Protein AF-A0A523STU9-F1 (afdb_monomer_lite)

Secondary structure (DSSP, 8-state):
--SSSSTTHHHHHHHHHHHHHHHHHHHHHHHHHHHHHHHHHHHHHHHHHHHHHHTTTSS-HHHHHHHHHHT-

Foldseek 3Di:
DPPDPPPPPVVVVVVVVVVVVVVVVVVVVVVVVCCVVVVVVVLVVVLVVLVVCVVVVVDDPVRSVVVNVVSD

Sequence (72 aa):
MWFGMHGMEGWWILGIIFWVALLVGIVLLVVWLVKTVSGRGRQESALDILKKRYARGEISKEEFEERKRDLA

Structure (mmCIF, N/CA/C/O backbone):
data_AF-A0A523STU9-F1
#
_entry.id   AF-A0A523STU9-F1
#
loop_
_atom_site.group_PDB
_atom_site.id
_atom_site.type_symbol
_atom_site.label_atom_id
_atom_site.label_alt_id
_atom_site.label_comp_id
_atom_site.label_asym_id
_atom_site.label_entity_id
_atom_site.label_seq_id
_atom_site.pdbx_PDB_ins_code
_atom_site.Cartn_x
_atom_site.Cartn_y
_atom_site.Cartn_z
_atom_site.occupancy
_atom_site.B_iso_or_equiv
_atom_site.auth_seq_id
_atom_site.auth_comp_id
_atom_site.auth_asym_id
_atom_site.auth_atom_id
_atom_site.pdbx_PDB_model_num
ATOM 1 N N . MET A 1 1 ? 35.359 0.571 -42.917 1.00 42.41 1 MET A N 1
ATOM 2 C CA . MET A 1 1 ? 35.321 1.035 -41.514 1.00 42.41 1 MET A CA 1
ATOM 3 C C . MET A 1 1 ? 33.868 0.973 -41.040 1.00 42.41 1 MET A C 1
ATOM 5 O O . MET A 1 1 ? 33.166 1.958 -41.166 1.00 42.41 1 MET A O 1
ATOM 9 N N . TRP A 1 2 ? 33.379 -0.205 -40.633 1.00 49.47 2 TRP A N 1
ATOM 10 C CA . TRP A 1 2 ? 31.951 -0.440 -40.313 1.00 49.47 2 TRP A CA 1
ATOM 11 C C . TRP A 1 2 ? 31.759 -1.411 -39.124 1.00 49.47 2 TRP A C 1
ATOM 13 O O . TRP A 1 2 ? 30.721 -2.040 -38.992 1.00 49.47 2 TRP A O 1
ATOM 23 N N . PHE A 1 3 ? 32.760 -1.552 -38.247 1.00 56.19 3 PHE A N 1
ATOM 24 C CA . PHE A 1 3 ? 32.716 -2.472 -37.093 1.00 56.19 3 PHE A CA 1
ATOM 25 C C . PHE A 1 3 ? 33.146 -1.792 -35.781 1.00 56.19 3 PHE A C 1
ATOM 27 O O . PHE A 1 3 ? 33.831 -2.385 -34.958 1.00 56.19 3 PHE A O 1
ATOM 34 N N . GLY A 1 4 ? 32.786 -0.517 -35.596 1.00 55.84 4 GLY A N 1
ATOM 35 C CA . GLY A 1 4 ? 33.246 0.285 -34.451 1.00 55.84 4 GLY A CA 1
ATOM 36 C C . GLY A 1 4 ? 32.165 0.832 -33.515 1.00 55.84 4 GLY A C 1
ATOM 37 O O . GLY A 1 4 ? 32.522 1.405 -32.494 1.00 55.84 4 GLY A O 1
ATOM 38 N N . MET A 1 5 ? 30.870 0.692 -33.829 1.00 53.12 5 MET A N 1
ATOM 39 C CA . MET A 1 5 ? 29.806 1.437 -33.122 1.00 53.12 5 MET A CA 1
ATOM 40 C C . MET A 1 5 ? 28.763 0.578 -32.382 1.00 53.12 5 MET A C 1
ATOM 42 O O . MET A 1 5 ? 27.918 1.141 -31.704 1.00 53.12 5 MET A O 1
ATOM 46 N N . HIS A 1 6 ? 28.845 -0.759 -32.400 1.00 56.53 6 HIS A N 1
ATOM 47 C CA . HIS A 1 6 ? 27.888 -1.627 -31.674 1.00 56.53 6 HIS A CA 1
ATOM 48 C C . HIS A 1 6 ? 28.329 -2.043 -30.258 1.00 56.53 6 HIS A C 1
ATOM 50 O O . HIS A 1 6 ? 27.614 -2.760 -29.565 1.00 56.53 6 HIS A O 1
ATOM 56 N N . GLY A 1 7 ? 29.494 -1.588 -29.785 1.00 56.59 7 GLY A N 1
ATOM 57 C CA . GLY A 1 7 ? 29.989 -1.923 -28.441 1.00 56.59 7 GLY A CA 1
ATOM 58 C C . GLY A 1 7 ? 29.355 -1.115 -27.301 1.00 56.59 7 GLY A C 1
ATOM 59 O O . GLY A 1 7 ? 29.449 -1.524 -26.148 1.00 56.59 7 GLY A O 1
ATOM 60 N N . MET A 1 8 ? 28.713 0.020 -27.603 1.00 57.50 8 MET A N 1
ATOM 61 C CA . MET A 1 8 ? 28.184 0.957 -26.595 1.00 57.50 8 MET A CA 1
ATOM 62 C C . MET A 1 8 ? 26.655 0.902 -26.438 1.00 57.50 8 MET A C 1
ATOM 64 O O . MET A 1 8 ? 26.121 1.388 -25.445 1.00 57.50 8 MET A O 1
ATOM 68 N N . GLU A 1 9 ? 25.947 0.271 -27.376 1.00 58.72 9 GLU A N 1
ATOM 69 C CA . GLU A 1 9 ? 24.477 0.217 -27.401 1.00 58.72 9 GLU A CA 1
ATOM 70 C C . GLU A 1 9 ? 23.916 -0.800 -26.386 1.00 58.72 9 GLU A C 1
ATOM 72 O O . GLU A 1 9 ? 22.872 -0.571 -25.777 1.00 58.72 9 GLU A O 1
ATOM 77 N N . GLY A 1 10 ? 24.648 -1.887 -26.109 1.00 66.56 10 GLY A N 1
ATOM 78 C CA . GLY A 1 10 ? 24.230 -2.910 -25.138 1.00 66.56 10 GLY A CA 1
ATOM 79 C C . GLY A 1 10 ? 24.286 -2.455 -23.673 1.00 66.56 10 GLY A C 1
ATOM 80 O O . GLY A 1 10 ? 23.482 -2.896 -22.852 1.00 66.56 10 GLY A O 1
ATOM 81 N N . TRP A 1 11 ? 25.190 -1.533 -23.335 1.00 71.44 11 TRP A N 1
ATOM 82 C CA . TRP A 1 11 ? 25.364 -1.041 -21.961 1.00 71.44 11 TRP A CA 1
ATOM 83 C C . TRP A 1 11 ? 24.197 -0.165 -21.499 1.00 71.44 11 TRP A C 1
ATOM 85 O O . TRP A 1 11 ? 23.800 -0.218 -20.335 1.00 71.44 11 TRP A O 1
ATOM 95 N N . TRP A 1 12 ? 23.598 0.588 -22.421 1.00 76.56 12 TRP A N 1
ATOM 96 C CA . TRP A 1 12 ? 22.401 1.383 -22.148 1.00 76.56 12 TRP A CA 1
ATOM 97 C C . TRP A 1 12 ? 21.180 0.510 -21.850 1.00 76.56 12 TRP A C 1
ATOM 99 O O . TRP A 1 12 ? 20.410 0.811 -20.938 1.00 76.56 12 TRP A O 1
ATOM 109 N N . ILE A 1 13 ? 21.037 -0.613 -22.556 1.00 82.06 13 ILE A N 1
ATOM 110 C CA . ILE A 1 13 ? 19.948 -1.572 -22.333 1.00 82.06 13 ILE A CA 1
ATOM 111 C C . ILE A 1 13 ? 20.079 -2.221 -20.951 1.00 82.06 13 ILE A C 1
ATOM 113 O O . ILE A 1 13 ? 19.098 -2.293 -20.211 1.00 82.06 13 ILE A O 1
ATOM 117 N N . LEU A 1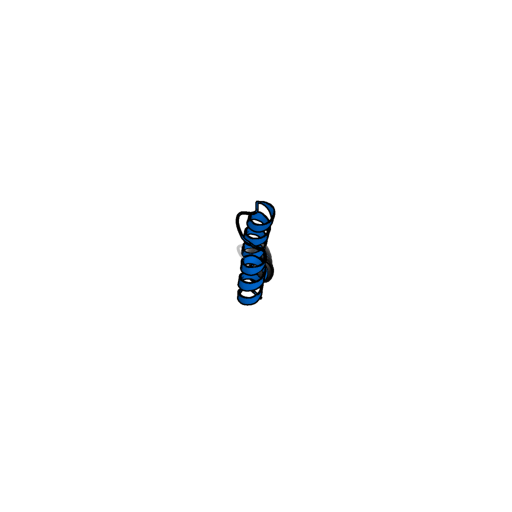 14 ? 21.292 -2.628 -20.562 1.00 84.50 14 LEU A N 1
ATOM 118 C CA . LEU A 1 14 ? 21.553 -3.158 -19.219 1.00 84.50 14 LEU A CA 1
ATOM 119 C C . LEU A 1 14 ? 21.242 -2.128 -18.122 1.00 84.50 14 LEU A C 1
ATOM 121 O O . LEU A 1 14 ? 20.661 -2.485 -17.098 1.00 84.50 14 LEU A O 1
ATOM 125 N N . GLY A 1 15 ? 21.553 -0.849 -18.355 1.00 87.06 15 GLY A N 1
ATOM 126 C CA . GLY A 1 15 ? 21.191 0.243 -17.449 1.00 87.06 15 GLY A CA 1
ATOM 127 C C . GLY A 1 15 ? 19.677 0.405 -17.280 1.00 87.06 15 GLY A C 1
ATOM 128 O O . GLY A 1 15 ? 19.192 0.524 -16.156 1.00 87.06 15 GLY A O 1
ATOM 129 N N . ILE A 1 16 ? 18.912 0.351 -18.374 1.00 88.81 16 ILE A N 1
ATOM 130 C CA . ILE A 1 16 ? 17.441 0.428 -18.332 1.00 88.81 16 ILE A CA 1
ATOM 131 C C . ILE A 1 16 ? 16.854 -0.771 -17.583 1.00 88.81 16 ILE A C 1
ATOM 133 O O . ILE A 1 16 ? 15.995 -0.595 -16.720 1.00 88.81 16 ILE A O 1
ATOM 137 N N . ILE A 1 17 ? 17.337 -1.983 -17.868 1.00 92.62 17 ILE A N 1
ATOM 138 C CA . ILE A 1 17 ? 16.891 -3.201 -17.179 1.00 92.62 17 ILE A CA 1
ATOM 139 C C . ILE A 1 17 ? 17.160 -3.095 -15.676 1.00 92.62 17 ILE A C 1
ATOM 141 O O . ILE A 1 17 ? 16.285 -3.434 -14.882 1.00 92.62 17 ILE A O 1
ATOM 145 N N . PHE A 1 18 ? 18.324 -2.578 -15.274 1.00 92.56 18 PHE A N 1
ATOM 146 C CA . PHE A 1 18 ? 18.652 -2.358 -13.868 1.00 92.56 18 PHE A CA 1
ATOM 147 C C . PHE A 1 18 ? 17.676 -1.386 -13.188 1.00 92.56 18 PHE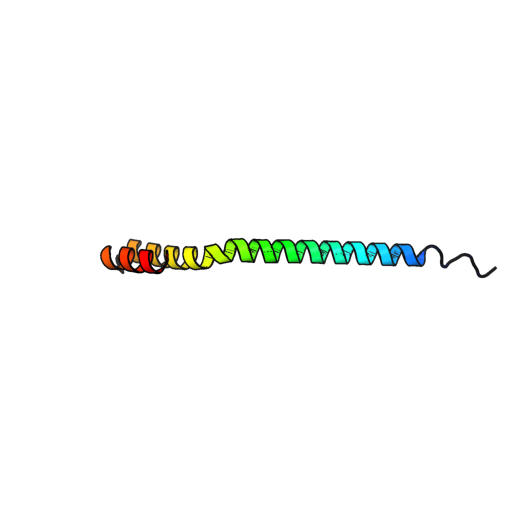 A C 1
ATOM 149 O O . PHE A 1 18 ? 17.156 -1.693 -12.117 1.00 92.56 18 PHE A O 1
ATOM 156 N N . TRP A 1 19 ? 17.362 -0.252 -13.821 1.00 93.62 19 TRP A N 1
ATOM 157 C CA . TRP A 1 19 ? 16.391 0.712 -13.288 1.00 93.62 19 TRP A CA 1
ATOM 158 C C . TRP A 1 19 ? 14.974 0.140 -13.184 1.00 93.62 19 TRP A C 1
ATOM 160 O O . TRP A 1 19 ? 14.293 0.364 -12.183 1.00 93.62 19 TRP A O 1
ATOM 170 N N . VAL A 1 20 ? 14.535 -0.632 -14.181 1.00 95.75 20 VAL A N 1
ATOM 171 C CA . VAL A 1 20 ? 13.235 -1.319 -14.148 1.00 95.75 20 VAL A CA 1
ATOM 172 C C . VAL A 1 20 ? 13.213 -2.371 -13.040 1.00 95.75 20 VAL A C 1
ATOM 174 O O . VAL A 1 20 ? 12.256 -2.424 -12.272 1.00 95.75 20 VAL A O 1
ATOM 177 N N . ALA A 1 21 ? 14.272 -3.172 -12.902 1.00 95.94 21 ALA A N 1
ATOM 178 C CA . ALA A 1 21 ? 14.392 -4.166 -11.840 1.00 95.94 21 ALA A CA 1
ATOM 179 C C . ALA A 1 21 ? 14.382 -3.518 -10.447 1.00 95.94 21 ALA A C 1
ATOM 181 O O . ALA A 1 21 ? 13.703 -4.013 -9.549 1.00 95.94 21 ALA A O 1
ATOM 182 N N . LEU A 1 22 ? 15.070 -2.383 -10.280 1.00 95.94 22 LEU A N 1
ATOM 183 C CA . LEU A 1 22 ? 15.053 -1.594 -9.049 1.00 95.94 22 LEU A CA 1
ATOM 184 C C . LEU A 1 22 ? 13.630 -1.125 -8.717 1.00 95.94 22 LEU A C 1
ATOM 186 O O . LEU A 1 22 ? 13.164 -1.318 -7.595 1.00 95.94 22 LEU A O 1
ATOM 190 N N . LEU A 1 23 ? 12.920 -0.557 -9.697 1.00 96.44 23 LEU A N 1
ATOM 191 C CA . LEU A 1 23 ? 11.546 -0.089 -9.524 1.00 96.44 23 LEU A CA 1
ATOM 192 C C . LEU A 1 23 ? 10.609 -1.241 -9.131 1.00 96.44 23 LEU A C 1
ATOM 194 O O . LEU A 1 23 ? 9.853 -1.122 -8.169 1.00 96.44 23 LEU A O 1
ATOM 198 N N . VAL A 1 24 ? 10.689 -2.372 -9.837 1.00 96.81 24 VAL A N 1
ATOM 199 C CA . VAL A 1 24 ? 9.901 -3.578 -9.538 1.00 96.81 24 VAL A CA 1
ATOM 200 C C . VAL A 1 24 ? 10.215 -4.093 -8.134 1.00 96.81 24 VAL A C 1
ATOM 202 O O . VAL A 1 24 ? 9.293 -4.404 -7.384 1.00 96.81 24 VAL A O 1
ATOM 205 N N . GLY A 1 25 ? 11.492 -4.126 -7.745 1.00 96.69 25 GLY A N 1
ATOM 206 C CA . GLY A 1 25 ? 11.918 -4.513 -6.401 1.00 96.69 25 GLY A CA 1
ATOM 207 C C . GLY A 1 25 ? 11.308 -3.624 -5.317 1.00 96.69 25 GLY A C 1
ATOM 208 O O . GLY A 1 25 ? 10.761 -4.139 -4.342 1.00 96.69 25 GLY A O 1
ATOM 209 N N . ILE A 1 26 ? 11.323 -2.301 -5.513 1.00 96.56 26 ILE A N 1
ATOM 210 C CA . ILE A 1 26 ? 10.697 -1.342 -4.590 1.00 96.56 26 ILE A CA 1
ATOM 211 C C . ILE A 1 26 ? 9.186 -1.575 -4.510 1.00 96.56 26 ILE A C 1
ATOM 213 O O . ILE A 1 26 ? 8.642 -1.659 -3.411 1.00 96.56 26 ILE A O 1
ATOM 217 N N . VAL A 1 27 ? 8.500 -1.718 -5.649 1.00 96.38 27 VAL A N 1
ATOM 218 C CA . VAL A 1 27 ? 7.048 -1.954 -5.678 1.00 96.38 27 VAL A CA 1
ATOM 219 C C . VAL A 1 27 ? 6.693 -3.247 -4.946 1.00 96.38 27 VAL A C 1
ATOM 221 O O . VAL A 1 27 ? 5.785 -3.245 -4.117 1.00 96.38 27 VAL A O 1
ATOM 224 N N . LEU A 1 28 ? 7.420 -4.338 -5.193 1.00 95.81 28 LEU A N 1
ATOM 225 C CA . LEU A 1 28 ? 7.205 -5.609 -4.499 1.00 95.81 28 LEU A CA 1
ATOM 226 C C . LEU A 1 28 ? 7.443 -5.485 -2.993 1.00 95.81 28 LEU A C 1
ATOM 228 O O . LEU A 1 28 ? 6.646 -6.005 -2.215 1.00 95.81 28 LEU A O 1
ATOM 232 N N . LEU A 1 29 ? 8.489 -4.765 -2.581 1.00 94.94 29 LEU A N 1
ATOM 233 C CA . LEU A 1 29 ? 8.796 -4.526 -1.172 1.00 94.94 29 LEU A CA 1
ATOM 234 C C . LEU A 1 29 ? 7.682 -3.725 -0.490 1.00 94.94 29 LEU A C 1
ATOM 236 O O . LEU A 1 29 ? 7.222 -4.113 0.582 1.00 94.94 29 LEU A O 1
ATOM 240 N N . VAL A 1 30 ? 7.185 -2.664 -1.133 1.00 94.06 30 VAL A N 1
ATOM 241 C CA . VAL A 1 30 ? 6.056 -1.869 -0.627 1.00 94.06 30 VAL A CA 1
ATOM 242 C C . VAL A 1 30 ? 4.784 -2.711 -0.557 1.00 94.06 30 VAL A C 1
ATOM 244 O O . VAL A 1 30 ? 4.115 -2.707 0.470 1.00 94.06 30 VAL A O 1
ATOM 247 N N . VAL A 1 31 ? 4.452 -3.476 -1.601 1.00 91.44 31 VAL A N 1
ATOM 248 C CA . VAL A 1 31 ? 3.262 -4.346 -1.613 1.00 91.44 31 VAL A CA 1
ATOM 249 C C . VAL A 1 31 ? 3.350 -5.416 -0.527 1.00 91.44 31 VAL A C 1
ATOM 251 O O . VAL A 1 31 ? 2.353 -5.693 0.138 1.00 91.44 31 VAL A O 1
ATOM 254 N N . TRP A 1 32 ? 4.525 -6.010 -0.321 1.00 90.31 32 TRP A N 1
ATOM 255 C CA . TRP A 1 32 ? 4.747 -6.993 0.733 1.00 90.31 32 TRP A CA 1
ATOM 256 C C . TRP A 1 32 ? 4.638 -6.364 2.125 1.00 90.31 32 TRP A C 1
ATOM 258 O O . TRP A 1 32 ? 3.962 -6.918 2.994 1.00 90.31 32 TRP A O 1
ATOM 268 N N . LEU A 1 33 ? 5.214 -5.176 2.322 1.00 87.62 33 LEU A N 1
ATOM 269 C CA . LEU A 1 33 ? 5.133 -4.440 3.581 1.00 87.62 33 LEU A CA 1
ATOM 270 C C . LEU A 1 33 ? 3.689 -4.035 3.893 1.00 87.62 33 LEU A C 1
ATOM 272 O O . LEU A 1 33 ? 3.208 -4.292 4.992 1.00 87.62 33 LEU A O 1
ATOM 276 N N . VAL A 1 34 ? 2.964 -3.489 2.914 1.00 83.00 34 VAL A N 1
ATOM 277 C CA . VAL A 1 34 ? 1.542 -3.156 3.059 1.00 83.00 34 VAL A CA 1
ATOM 278 C C . VAL A 1 34 ? 0.731 -4.415 3.322 1.00 83.00 34 VAL A C 1
ATOM 280 O O . VAL A 1 34 ? -0.062 -4.408 4.243 1.00 83.00 34 VAL A O 1
ATOM 283 N N . LYS A 1 35 ? 0.942 -5.534 2.622 1.00 78.25 35 LYS A N 1
ATOM 284 C CA . LYS A 1 35 ? 0.244 -6.795 2.943 1.00 78.25 35 LYS A CA 1
ATOM 285 C C . LYS A 1 35 ? 0.524 -7.281 4.366 1.00 78.25 35 LYS A C 1
ATOM 287 O O . LYS A 1 35 ? -0.397 -7.731 5.040 1.00 78.25 35 LYS A O 1
ATOM 292 N N . THR A 1 36 ? 1.764 -7.158 4.829 1.00 73.81 36 THR A N 1
ATOM 293 C CA . THR A 1 36 ? 2.170 -7.562 6.183 1.00 73.81 36 THR A CA 1
ATOM 294 C C . THR A 1 36 ? 1.538 -6.661 7.248 1.00 73.81 36 THR A C 1
ATOM 296 O O . THR A 1 36 ? 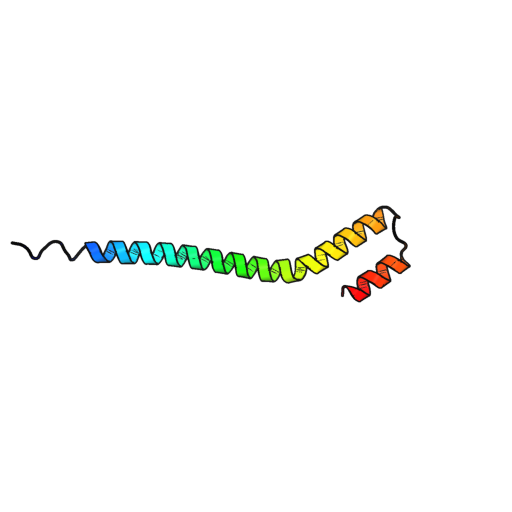1.054 -7.146 8.267 1.00 73.81 36 THR A O 1
ATOM 299 N N . VAL A 1 37 ? 1.469 -5.352 6.995 1.00 66.44 37 VAL A N 1
ATOM 300 C CA . VAL A 1 37 ? 0.874 -4.367 7.912 1.00 66.44 37 VAL A CA 1
ATOM 301 C C . VAL A 1 37 ? -0.659 -4.392 7.847 1.00 66.44 37 VAL A C 1
ATOM 303 O O . VAL A 1 37 ? -1.329 -4.422 8.873 1.00 66.44 37 VAL A O 1
ATOM 306 N N . SER A 1 38 ? -1.249 -4.455 6.656 1.00 61.09 38 SER A N 1
ATOM 307 C CA . SER A 1 38 ? -2.699 -4.518 6.425 1.00 61.09 38 SER A CA 1
ATOM 308 C C . SER A 1 38 ? -3.317 -5.862 6.815 1.00 61.09 38 SER A C 1
ATOM 310 O O . SER A 1 38 ? -4.499 -5.892 7.158 1.00 61.09 38 SER A O 1
ATOM 312 N N . GLY A 1 39 ? -2.538 -6.950 6.837 1.00 55.72 39 GLY A N 1
ATOM 313 C CA . GLY A 1 39 ? -2.940 -8.218 7.456 1.00 55.72 39 GLY A CA 1
ATOM 314 C C . GLY A 1 39 ? -3.238 -8.075 8.954 1.00 55.72 39 GLY A C 1
ATOM 315 O O . GLY A 1 39 ? -4.108 -8.768 9.468 1.00 55.72 39 GLY A O 1
ATOM 316 N N . ARG A 1 40 ? -2.599 -7.107 9.627 1.00 56.28 40 ARG A N 1
ATOM 317 C CA . ARG A 1 40 ? -2.905 -6.685 11.006 1.00 56.28 40 ARG A CA 1
ATOM 318 C C . ARG A 1 40 ? -3.954 -5.564 11.053 1.00 56.28 40 ARG A C 1
ATOM 320 O O . ARG A 1 40 ? -4.817 -5.539 11.924 1.00 56.28 40 ARG A O 1
ATOM 327 N N . GLY A 1 41 ? -3.939 -4.681 10.054 1.00 54.25 41 GLY A N 1
ATOM 328 C CA . GLY A 1 41 ? -4.786 -3.489 9.974 1.00 54.25 41 GLY A CA 1
ATOM 329 C C . GLY A 1 41 ? -6.281 -3.733 9.741 1.00 54.25 41 GLY A C 1
ATOM 330 O O . GLY A 1 41 ? -7.078 -2.858 10.058 1.00 54.25 41 GLY A O 1
ATOM 331 N N . ARG A 1 42 ? -6.715 -4.893 9.228 1.00 57.53 42 ARG A N 1
ATOM 332 C CA . ARG A 1 42 ? -8.161 -5.184 9.106 1.00 57.53 42 ARG A CA 1
ATOM 333 C C . ARG A 1 42 ? -8.804 -5.507 10.458 1.00 57.53 42 ARG A C 1
ATOM 335 O O . ARG A 1 42 ? -9.925 -5.073 10.715 1.00 57.53 42 ARG A O 1
ATOM 342 N N . GLN A 1 43 ? -8.068 -6.202 11.320 1.00 58.38 43 GLN A N 1
ATOM 343 C CA . GLN A 1 43 ? -8.437 -6.456 12.713 1.00 58.38 43 GLN A CA 1
ATOM 344 C C . GLN A 1 43 ? -8.322 -5.163 13.530 1.00 58.38 43 GLN A C 1
ATOM 346 O O . GLN A 1 43 ? -9.251 -4.806 14.249 1.00 58.38 43 GLN A O 1
ATOM 351 N N . GLU A 1 44 ? -7.239 -4.402 13.331 1.00 60.00 44 GLU A N 1
ATOM 352 C CA . GLU A 1 44 ? -7.028 -3.110 13.992 1.00 60.00 44 GLU A CA 1
ATOM 353 C C . GLU A 1 44 ? -8.106 -2.090 13.600 1.00 60.00 44 GLU A C 1
ATOM 355 O O . GLU A 1 44 ? -8.690 -1.479 14.479 1.00 60.00 44 GLU A O 1
ATOM 360 N N . SER A 1 45 ? -8.490 -1.994 12.320 1.00 66.88 45 SER A N 1
ATOM 361 C CA . SER A 1 45 ? -9.581 -1.124 11.854 1.00 66.88 45 SER A CA 1
ATOM 362 C C . SER A 1 45 ? -10.949 -1.544 12.400 1.00 66.88 45 SER A C 1
ATOM 364 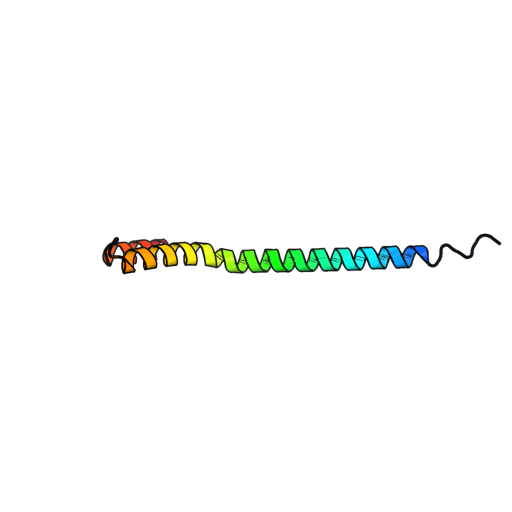O O . SER A 1 45 ? -11.730 -0.681 12.804 1.00 66.88 45 SER A O 1
ATOM 366 N N . ALA A 1 46 ? -11.247 -2.848 12.464 1.00 70.56 46 ALA A N 1
ATOM 367 C CA . ALA A 1 46 ? -12.484 -3.339 13.070 1.00 70.56 46 ALA A CA 1
ATOM 368 C C . ALA A 1 46 ? -12.539 -3.012 14.571 1.00 70.56 46 ALA A C 1
ATOM 370 O O . ALA A 1 46 ? -13.560 -2.514 15.049 1.00 70.56 46 ALA A O 1
ATOM 371 N N . LEU A 1 47 ? -11.431 -3.215 15.292 1.00 73.50 47 LEU A N 1
ATOM 372 C CA . LEU A 1 47 ? -11.297 -2.855 16.702 1.00 73.50 47 LEU A CA 1
ATOM 373 C C . LEU A 1 47 ? -11.352 -1.338 16.923 1.00 73.50 47 LEU A C 1
ATOM 375 O O . LEU A 1 47 ? -11.990 -0.908 17.879 1.00 73.50 47 LEU A O 1
ATOM 379 N N . ASP A 1 48 ? -10.760 -0.523 16.047 1.00 77.12 48 ASP A N 1
ATOM 380 C CA . ASP A 1 48 ? -10.803 0.944 16.122 1.00 77.12 48 ASP A CA 1
ATOM 381 C C . ASP A 1 48 ? -12.235 1.462 15.932 1.00 77.12 48 ASP A C 1
ATOM 383 O O . ASP A 1 48 ? -12.729 2.281 16.711 1.00 77.12 48 ASP A O 1
ATOM 387 N N . ILE A 1 49 ? -12.960 0.909 14.950 1.00 80.69 49 ILE A N 1
ATOM 388 C CA . ILE A 1 49 ? -14.384 1.197 14.736 1.00 80.69 49 ILE A CA 1
ATOM 389 C C . ILE A 1 49 ? -15.200 0.801 15.973 1.00 80.69 49 ILE A C 1
ATOM 391 O O . ILE A 1 49 ? -16.056 1.579 16.403 1.00 80.69 49 ILE A O 1
ATOM 395 N N . LEU A 1 50 ? -14.925 -0.366 16.566 1.00 81.19 50 LEU A N 1
ATOM 396 C CA . LEU A 1 50 ? -15.584 -0.842 17.784 1.00 81.19 50 LEU A CA 1
ATOM 397 C C . LEU A 1 50 ? -15.333 0.112 18.961 1.00 81.19 50 LEU A C 1
ATOM 399 O O . LEU A 1 50 ? -16.269 0.590 19.600 1.00 81.19 50 LEU A O 1
ATOM 403 N N . LYS A 1 51 ? -14.070 0.476 19.198 1.00 79.94 51 LYS A N 1
ATOM 404 C CA . LYS A 1 51 ? -13.642 1.376 20.278 1.00 79.94 51 LYS A CA 1
ATOM 405 C C . LYS A 1 51 ? -14.292 2.754 20.151 1.00 79.94 51 LYS A C 1
ATOM 407 O O . LYS A 1 51 ? -14.731 3.331 21.145 1.00 79.94 51 LYS A O 1
ATOM 412 N N . LYS A 1 52 ? -14.426 3.256 18.920 1.00 84.12 52 LYS A N 1
ATOM 413 C CA . LYS A 1 52 ? -15.066 4.542 18.613 1.00 84.12 52 LYS A CA 1
ATOM 414 C C . LYS A 1 52 ? -16.578 4.536 18.864 1.00 84.12 52 LYS A C 1
ATOM 416 O O . LYS A 1 52 ? -17.140 5.595 19.129 1.00 84.12 52 LYS A O 1
ATOM 421 N N . ARG A 1 53 ? -17.258 3.388 18.758 1.00 84.12 53 ARG A N 1
ATOM 422 C CA . ARG A 1 53 ? -18.688 3.250 19.114 1.00 84.12 53 ARG A CA 1
ATOM 423 C C . ARG A 1 53 ? -18.890 3.075 20.616 1.00 84.12 53 ARG A C 1
ATOM 425 O O . ARG A 1 53 ? -19.784 3.697 21.177 1.00 84.12 53 ARG A O 1
ATOM 432 N N . TYR A 1 54 ? -18.002 2.332 21.276 1.00 83.75 54 TYR A N 1
ATOM 433 C CA . TYR A 1 54 ? -17.989 2.210 22.737 1.00 83.75 54 TYR A CA 1
ATOM 434 C C . TYR A 1 54 ? -17.782 3.570 23.418 1.00 83.75 54 TYR A C 1
ATOM 436 O O . TYR A 1 54 ? -18.530 3.931 24.319 1.00 83.75 54 TYR A O 1
ATOM 444 N N . ALA A 1 55 ? -16.841 4.383 22.925 1.00 85.88 55 ALA A N 1
ATOM 445 C CA . ALA A 1 55 ? -16.618 5.741 23.432 1.00 85.88 55 ALA A CA 1
ATOM 446 C C . ALA A 1 55 ? -17.814 6.686 23.206 1.00 85.88 55 ALA A C 1
ATOM 448 O O . ALA A 1 55 ? -17.982 7.652 23.944 1.00 85.88 55 ALA A O 1
ATOM 449 N N . ARG A 1 56 ? -18.642 6.410 22.192 1.00 86.31 56 ARG A N 1
ATOM 450 C CA . ARG A 1 56 ? -19.902 7.124 21.943 1.00 86.31 56 ARG A CA 1
ATOM 451 C C . ARG A 1 56 ? -21.069 6.598 22.785 1.00 86.31 56 ARG A C 1
ATOM 453 O O . ARG A 1 56 ? -22.128 7.211 22.768 1.00 86.31 56 ARG A O 1
ATOM 460 N N . GLY A 1 57 ? -20.883 5.492 23.510 1.00 85.38 57 GLY A N 1
ATOM 461 C CA . GLY A 1 57 ? -21.938 4.832 24.280 1.00 85.38 57 GLY A CA 1
ATOM 462 C C . GLY A 1 57 ? -22.978 4.108 23.420 1.00 85.38 57 GLY A C 1
ATOM 463 O O . GLY A 1 57 ? -24.027 3.738 23.931 1.00 85.38 57 GLY A O 1
ATOM 464 N N . GLU A 1 58 ? -22.708 3.905 22.125 1.00 86.38 58 GLU A N 1
ATOM 465 C CA . GLU A 1 58 ? -23.627 3.228 21.192 1.00 86.38 58 GLU A CA 1
ATOM 466 C C . GLU A 1 58 ? -23.668 1.703 21.392 1.00 86.38 58 GLU A C 1
ATOM 468 O O . GLU A 1 58 ? -24.563 1.047 20.871 1.00 86.38 58 GLU A O 1
ATOM 473 N N . ILE A 1 59 ? -22.690 1.141 22.107 1.00 84.75 59 ILE A N 1
ATOM 474 C CA . ILE A 1 59 ? -22.564 -0.290 22.418 1.00 84.75 59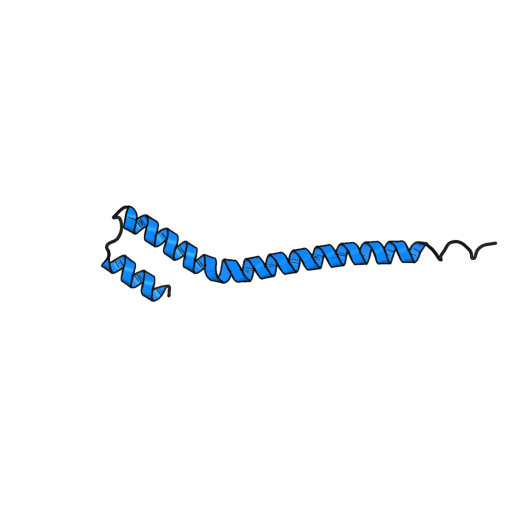 ILE A CA 1
ATOM 475 C C . ILE A 1 59 ? -22.168 -0.468 23.883 1.00 84.75 59 ILE A C 1
ATOM 477 O O . ILE A 1 59 ? -21.391 0.330 24.422 1.00 84.75 59 ILE A O 1
ATOM 481 N N . SER A 1 60 ? -22.687 -1.518 24.524 1.00 84.25 60 SER A N 1
ATOM 482 C CA . SER A 1 60 ? -22.375 -1.819 25.925 1.00 84.25 60 SER A CA 1
ATOM 483 C C . SER A 1 60 ? -20.971 -2.418 26.077 1.00 84.25 60 SER A C 1
ATOM 485 O O . SER A 1 60 ? -20.332 -2.861 25.117 1.00 84.25 60 SER A O 1
ATOM 487 N N . LYS A 1 61 ? -20.469 -2.444 27.317 1.00 82.12 61 LYS A N 1
ATOM 488 C CA . LYS A 1 61 ? -19.187 -3.083 27.638 1.00 82.12 61 LYS A CA 1
ATOM 489 C C . LYS A 1 61 ? -19.216 -4.593 27.363 1.00 82.12 61 LYS A C 1
ATOM 491 O O . LYS A 1 61 ? -18.185 -5.130 26.964 1.00 82.12 61 LYS A O 1
ATOM 496 N N . GLU A 1 62 ? -20.366 -5.253 27.545 1.00 83.62 62 GLU A N 1
ATOM 497 C CA . GLU A 1 62 ? -20.522 -6.669 27.191 1.00 83.62 62 GLU A CA 1
ATOM 498 C C . GLU A 1 62 ? -20.374 -6.881 25.680 1.00 83.62 62 GLU A C 1
ATOM 500 O O . GLU A 1 62 ? -19.534 -7.675 25.265 1.00 83.62 62 GLU A O 1
ATOM 505 N N . GLU A 1 63 ? -21.090 -6.109 24.852 1.00 80.44 63 GLU A N 1
ATOM 506 C CA . GLU A 1 63 ? -21.000 -6.223 23.386 1.00 80.44 63 GLU A CA 1
ATOM 507 C C . GLU A 1 63 ? -19.594 -5.918 22.849 1.00 80.44 63 GLU A C 1
ATOM 509 O O . GLU A 1 63 ? -19.146 -6.520 21.867 1.00 80.44 63 GLU A O 1
ATOM 514 N N . PHE A 1 64 ? -18.883 -4.977 23.478 1.00 82.31 64 PHE A N 1
ATOM 515 C CA . PHE A 1 64 ? -17.503 -4.662 23.123 1.00 82.31 64 PHE A CA 1
ATOM 516 C C . PHE A 1 64 ? -16.556 -5.834 23.411 1.00 82.31 64 PHE A C 1
ATOM 518 O O . PHE A 1 64 ? -15.734 -6.174 22.561 1.00 82.31 64 PHE A O 1
ATOM 525 N N . GLU A 1 65 ? -16.659 -6.455 24.588 1.00 80.50 65 GLU A N 1
ATOM 526 C CA . GLU A 1 65 ? -15.801 -7.583 24.966 1.00 80.50 65 GLU A CA 1
ATOM 527 C C . GLU A 1 65 ? -16.115 -8.851 24.158 1.00 80.50 65 GLU A C 1
ATOM 529 O O . GLU A 1 65 ? -15.187 -9.565 23.778 1.00 80.50 65 GLU A O 1
ATOM 534 N N . GLU A 1 66 ? -17.384 -9.097 23.826 1.00 81.00 66 GLU A N 1
ATOM 535 C CA . GLU A 1 66 ? -17.805 -10.245 23.014 1.00 81.00 66 GLU A CA 1
ATOM 536 C C . GLU A 1 66 ? -17.234 -10.156 21.590 1.00 81.00 66 GLU A C 1
ATOM 538 O O . GLU A 1 66 ? -16.516 -11.046 21.132 1.00 81.00 66 GLU A O 1
ATOM 543 N N . ARG A 1 67 ? -17.411 -9.006 20.928 1.00 75.38 67 ARG A N 1
ATOM 544 C CA . ARG A 1 67 ? -16.886 -8.786 19.571 1.00 75.38 67 ARG A CA 1
ATOM 545 C C . ARG A 1 67 ? -15.367 -8.660 19.521 1.00 75.38 67 ARG A C 1
ATOM 547 O O . ARG A 1 67 ? -14.759 -8.993 18.509 1.00 75.38 67 ARG A O 1
ATOM 554 N N . LYS A 1 68 ? -14.730 -8.186 20.594 1.00 74.25 68 LYS A N 1
ATOM 555 C CA . LYS A 1 68 ? -13.266 -8.160 20.710 1.00 74.25 68 LYS A CA 1
ATOM 556 C C . LYS A 1 68 ? -12.682 -9.568 20.812 1.00 74.25 68 LYS A C 1
ATOM 558 O O . LYS A 1 68 ? -11.598 -9.782 20.285 1.00 74.25 68 LYS A O 1
ATOM 563 N N . ARG A 1 69 ? -13.376 -10.504 21.471 1.00 74.88 69 ARG A N 1
ATOM 564 C CA . ARG A 1 69 ? -12.969 -11.916 21.547 1.00 74.88 69 ARG A CA 1
ATOM 565 C C . ARG A 1 69 ? -13.163 -12.652 20.227 1.00 74.88 69 ARG A C 1
ATOM 567 O O . ARG A 1 69 ? -12.292 -13.429 19.874 1.00 74.88 69 ARG A O 1
ATOM 574 N N . ASP A 1 70 ? -14.240 -12.372 19.497 1.00 70.06 70 ASP A N 1
ATOM 575 C CA . ASP A 1 70 ? -14.464 -12.946 18.159 1.00 70.06 70 ASP A CA 1
ATOM 576 C C . ASP A 1 70 ? -13.477 -12.428 17.105 1.00 70.06 70 ASP A C 1
ATOM 578 O O . ASP A 1 70 ? -13.188 -13.101 16.118 1.00 70.06 70 ASP A O 1
ATOM 582 N N . LEU A 1 71 ? -12.979 -11.204 17.291 1.00 63.44 71 LEU A N 1
ATOM 583 C CA . LEU A 1 71 ? -12.006 -10.593 16.394 1.00 63.44 71 LEU A CA 1
ATOM 584 C C . LEU A 1 71 ? -10.557 -10.922 16.756 1.00 63.44 71 LEU A C 1
ATOM 586 O O . LEU A 1 71 ? -9.711 -10.562 15.948 1.00 63.44 71 LEU A O 1
ATOM 590 N N . ALA A 1 72 ? -10.258 -11.503 17.926 1.00 59.25 72 ALA A N 1
ATOM 591 C CA . ALA A 1 72 ? -8.904 -11.795 18.425 1.00 59.25 72 ALA A CA 1
ATOM 592 C C . ALA A 1 72 ? -8.327 -13.087 17.832 1.00 59.25 72 ALA A C 1
ATOM 594 O O . ALA A 1 72 ? -7.160 -13.021 17.378 1.00 59.25 72 ALA A O 1
#

pLDDT: mean 77.13, std 14.4, range [42.41, 96.81]

Radius of gyration: 26.61 Å; chains: 1; bounding box: 59×20×69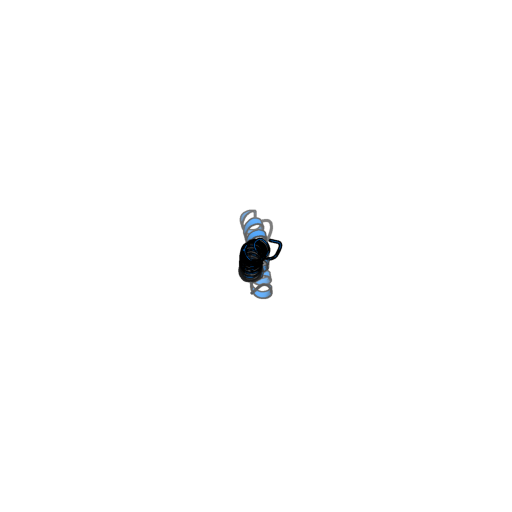 Å